Protein AF-A0A4R3J594-F1 (afdb_monomer)

Sequence (169 aa):
MLTQKFSVAMRNDFARGPFHRPAHLTAFALEWLIVERNGDFLAISDAGGLTPEQAKDINHPAPSDLQRNNTLVGTLIDMEPDTGVEVYLFSQFPIPAPVTIGRQFFPGEGYARLCAQDGKIAVSAHGRHFHIPGPTGGLANGGEPPNLTSGLNWHFDAEQRAWSGETFN

Solvent-accessible surface area (backbone atoms only — not comparable to full-atom values): 9001 Å² total; per-residue (Å²): 132,82,68,57,24,35,32,42,33,21,51,26,50,36,34,29,25,50,43,95,40,75,90,46,70,78,47,77,49,54,30,33,31,41,42,33,39,48,70,60,33,38,30,42,15,43,34,50,70,53,51,78,70,51,65,72,38,90,81,50,59,45,70,76,80,64,50,52,35,48,18,37,44,22,40,62,76,48,65,44,84,91,74,57,34,34,34,22,42,37,34,56,61,97,69,100,57,98,57,85,66,39,76,35,63,37,46,31,48,40,39,36,41,39,38,68,56,98,93,40,48,36,39,39,36,45,36,34,42,38,72,34,83,26,98,86,61,65,56,28,62,58,63,91,59,97,71,61,84,79,25,31,15,39,39,36,47,28,38,59,33,62,39,84,75,53,46,78,88

Mean predicted aligned error: 5.33 Å

Foldseek 3Di:
DAFQWKKFKKWKWKWKDFQVCQVDTDDIFIFIWIWIHHHQKIKIFTFGGDDPVRVVDPQDADDQPTFGDEIWMWGFDDADPPQRKTKTATAQDDDPDPDDHTNAYDGWGWMKIWGDDPNKIKIKIWTKADWDADPVGDTHGPPDDPDRPRIMIMIMIIIGHHYPPIDGD

Radius of gyration: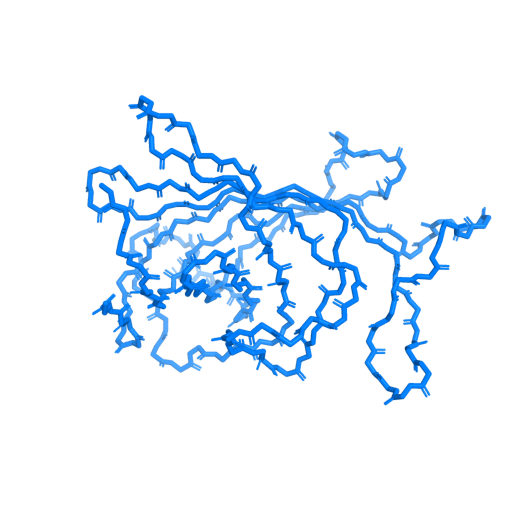 15.64 Å; Cα contacts (8 Å, |Δi|>4): 437; chains: 1; bounding box: 35×34×43 Å

Nearest PDB structures (foldseek):
  5fjo-assembly1_B  TM=3.905E-01  e=2.635E+00  Amycolatopsis sp.
  1sja-assembly1_A  TM=3.743E-01  e=3.061E+00  Amycolatopsis sp.
  7s8w-assembly1_A  TM=4.227E-01  e=3.737E+00  Amycolatopsis sp.

Structure (mmCIF, N/CA/C/O backbone):
data_AF-A0A4R3J594-F1
#
_entry.id   AF-A0A4R3J594-F1
#
loop_
_atom_site.group_PDB
_atom_site.id
_atom_site.type_symbol
_atom_site.label_atom_id
_atom_site.label_alt_id
_atom_site.label_comp_id
_atom_site.label_asym_id
_atom_site.label_entity_id
_atom_site.label_seq_id
_atom_site.pdbx_PDB_ins_code
_atom_site.Cartn_x
_atom_site.Cartn_y
_atom_site.Cartn_z
_atom_site.occupancy
_atom_site.B_iso_or_equiv
_atom_site.auth_seq_id
_atom_site.auth_comp_id
_atom_site.auth_asym_id
_atom_site.auth_atom_id
_atom_site.pdbx_PDB_model_num
ATOM 1 N N . MET A 1 1 ? -17.619 -7.379 7.848 1.00 60.53 1 MET A N 1
ATOM 2 C CA . MET A 1 1 ? -17.720 -6.382 6.762 1.00 60.53 1 MET A CA 1
ATOM 3 C C . MET A 1 1 ? -16.857 -5.196 7.160 1.00 60.53 1 MET A C 1
ATOM 5 O O . MET A 1 1 ? -16.973 -4.766 8.304 1.00 60.53 1 MET A O 1
ATOM 9 N N . LEU A 1 2 ? -15.946 -4.754 6.292 1.00 73.50 2 LEU A N 1
ATOM 10 C CA . LEU A 1 2 ? -15.070 -3.607 6.558 1.00 73.50 2 LEU A CA 1
ATOM 11 C C . LEU A 1 2 ? -15.886 -2.314 6.691 1.00 73.50 2 LEU A C 1
ATOM 13 O O . LEU A 1 2 ? -16.957 -2.193 6.093 1.00 73.50 2 LEU A O 1
ATOM 17 N N . THR A 1 3 ? -15.399 -1.358 7.489 1.00 76.00 3 THR A N 1
ATOM 18 C CA . THR A 1 3 ? -16.035 -0.036 7.558 1.00 76.00 3 THR A CA 1
ATOM 19 C C . THR A 1 3 ? -15.956 0.638 6.198 1.00 76.00 3 THR A C 1
ATOM 21 O O . THR A 1 3 ? -15.004 0.429 5.439 1.00 76.00 3 THR A O 1
ATOM 24 N N . GLN A 1 4 ? -16.956 1.467 5.886 1.00 84.56 4 GLN A N 1
ATOM 25 C CA . GLN A 1 4 ? -16.973 2.139 4.593 1.00 84.56 4 GLN A CA 1
ATOM 26 C C . GLN A 1 4 ? -15.822 3.144 4.452 1.00 84.56 4 GLN A C 1
ATOM 28 O O . GLN A 1 4 ? -15.352 3.397 3.339 1.00 84.56 4 GLN A O 1
ATOM 33 N N . LYS A 1 5 ? -15.319 3.664 5.579 1.00 92.69 5 LYS A N 1
ATOM 34 C CA . LYS A 1 5 ? -14.169 4.552 5.609 1.00 92.69 5 LYS A CA 1
ATOM 35 C C . LYS A 1 5 ? -13.211 4.206 6.748 1.00 92.69 5 LYS A C 1
ATOM 37 O O . LYS A 1 5 ? -13.623 4.051 7.898 1.00 92.69 5 LYS A O 1
ATOM 42 N N . PHE A 1 6 ? -11.920 4.121 6.446 1.00 94.62 6 PHE A N 1
ATOM 43 C CA . PHE A 1 6 ? -10.874 4.042 7.467 1.00 94.62 6 PHE A CA 1
ATOM 44 C C . PHE A 1 6 ? -9.543 4.588 6.956 1.00 94.62 6 PHE A C 1
ATOM 46 O O . PHE A 1 6 ? -9.322 4.668 5.751 1.00 94.62 6 PHE A O 1
ATOM 53 N N . SER A 1 7 ? -8.645 4.911 7.884 1.00 95.94 7 SER A N 1
ATOM 54 C CA . SER A 1 7 ? -7.226 5.169 7.623 1.00 95.94 7 SER A CA 1
ATOM 55 C C . SER A 1 7 ? -6.414 4.487 8.712 1.00 95.94 7 SER A C 1
ATOM 57 O O . SER A 1 7 ? -6.645 4.762 9.887 1.00 95.94 7 SER A O 1
ATOM 59 N N . VAL A 1 8 ? -5.471 3.626 8.337 1.00 96.88 8 VAL A N 1
ATOM 60 C CA . VAL A 1 8 ? -4.647 2.848 9.273 1.00 96.88 8 VAL A CA 1
ATOM 61 C C . VAL A 1 8 ? -3.186 2.810 8.842 1.00 96.88 8 VAL A C 1
ATOM 63 O O . VAL A 1 8 ? -2.879 2.972 7.659 1.00 96.88 8 VAL A O 1
ATOM 66 N N . ALA A 1 9 ? -2.286 2.575 9.796 1.00 97.75 9 ALA A N 1
ATOM 67 C CA . ALA A 1 9 ? -0.889 2.295 9.498 1.00 97.75 9 ALA A CA 1
ATOM 68 C C . ALA A 1 9 ? -0.668 0.787 9.385 1.00 97.75 9 ALA A C 1
ATOM 70 O O . ALA A 1 9 ? -1.219 0.005 10.164 1.00 97.75 9 ALA A O 1
ATOM 71 N N . MET A 1 10 ? 0.160 0.377 8.430 1.00 97.81 10 MET A N 1
ATOM 72 C CA . MET A 1 10 ? 0.507 -1.023 8.224 1.00 97.81 10 MET A CA 1
ATOM 73 C C . MET A 1 10 ? 2.016 -1.207 8.186 1.00 97.81 10 MET A C 1
ATOM 75 O O . MET A 1 10 ? 2.726 -0.420 7.560 1.00 97.81 10 MET A O 1
ATOM 79 N N . ARG A 1 11 ? 2.503 -2.261 8.841 1.00 97.44 11 ARG A N 1
ATOM 80 C CA . ARG A 1 11 ? 3.863 -2.760 8.624 1.00 97.44 11 ARG A CA 1
ATOM 81 C C . ARG A 1 11 ? 3.848 -3.581 7.344 1.00 97.44 11 ARG A C 1
ATOM 83 O O . ARG A 1 11 ? 2.979 -4.436 7.205 1.00 97.44 11 ARG A O 1
ATOM 90 N N . ASN A 1 12 ? 4.799 -3.326 6.458 1.00 97.94 12 ASN A N 1
ATOM 91 C CA . ASN A 1 12 ? 4.820 -3.874 5.114 1.00 97.94 12 ASN A CA 1
ATOM 92 C C . ASN A 1 12 ? 6.111 -4.639 4.820 1.00 97.94 12 ASN A C 1
ATOM 94 O O . ASN A 1 12 ? 7.209 -4.109 5.020 1.00 97.94 12 ASN A O 1
ATOM 98 N N . ASP A 1 13 ? 5.959 -5.848 4.293 1.00 97.12 13 ASP A N 1
ATOM 99 C CA . ASP A 1 13 ? 7.015 -6.620 3.652 1.00 97.12 13 ASP A CA 1
ATOM 100 C C . ASP A 1 13 ? 7.006 -6.300 2.154 1.00 97.12 13 ASP A C 1
ATOM 102 O O . ASP A 1 13 ? 6.214 -6.841 1.384 1.00 97.12 13 ASP A O 1
ATOM 106 N N . PHE A 1 14 ? 7.883 -5.391 1.729 1.00 96.94 14 PHE A N 1
ATOM 107 C CA . PHE A 1 14 ? 7.990 -4.969 0.337 1.00 96.94 14 PHE A CA 1
ATOM 108 C C . PHE A 1 14 ? 9.057 -5.777 -0.395 1.00 96.94 14 PHE A C 1
ATOM 110 O O . PHE A 1 14 ? 10.202 -5.888 0.050 1.00 96.94 14 PHE A O 1
ATOM 117 N N . ALA A 1 15 ? 8.720 -6.275 -1.578 1.00 96.69 15 ALA A N 1
ATOM 118 C CA . ALA A 1 15 ? 9.651 -6.937 -2.470 1.00 96.69 15 ALA A CA 1
ATOM 119 C C . ALA A 1 15 ? 9.564 -6.345 -3.875 1.00 96.69 15 ALA A C 1
ATOM 121 O O . ALA A 1 15 ? 8.493 -5.987 -4.356 1.00 96.69 15 ALA A O 1
ATOM 122 N N . ARG A 1 16 ? 10.698 -6.276 -4.574 1.00 94.75 16 ARG A N 1
ATOM 123 C CA . ARG A 1 16 ? 10.749 -5.829 -5.970 1.00 94.75 16 ARG A CA 1
ATOM 124 C C . ARG A 1 16 ? 11.743 -6.613 -6.807 1.00 94.75 16 ARG A C 1
ATOM 126 O O . ARG A 1 16 ? 12.719 -7.175 -6.299 1.00 94.75 16 ARG A O 1
ATOM 133 N N . GLY A 1 17 ? 11.526 -6.579 -8.113 1.00 93.25 17 GLY A N 1
ATOM 134 C CA . GLY A 1 17 ? 12.402 -7.189 -9.099 1.00 93.25 17 GLY A CA 1
ATOM 135 C C . GLY A 1 17 ? 12.253 -6.585 -10.497 1.00 93.25 17 GLY A C 1
ATOM 136 O O . GLY A 1 17 ? 11.584 -5.564 -10.680 1.00 93.25 17 GLY A O 1
ATOM 137 N N . PRO A 1 18 ? 12.879 -7.201 -11.513 1.00 90.31 18 PRO A N 1
ATOM 138 C CA . PRO A 1 18 ? 12.830 -6.708 -12.887 1.00 90.31 18 PRO A CA 1
ATOM 139 C C . PRO A 1 18 ? 11.417 -6.789 -13.483 1.00 90.31 18 PRO A C 1
ATOM 141 O O . PRO A 1 18 ? 10.783 -7.842 -13.426 1.00 90.31 18 PRO A O 1
ATOM 144 N N . PHE A 1 19 ? 10.940 -5.726 -14.139 1.00 87.94 19 PHE A N 1
ATOM 145 C CA . PHE A 1 19 ? 9.591 -5.649 -14.741 1.00 87.94 19 PHE A CA 1
ATOM 146 C C . PHE A 1 19 ? 9.161 -6.878 -15.562 1.00 87.94 19 PHE A C 1
ATOM 148 O O . PHE A 1 19 ? 8.028 -7.352 -15.471 1.00 87.94 19 PHE A O 1
ATOM 155 N N . HIS A 1 20 ? 10.079 -7.407 -16.370 1.00 86.31 20 HIS A N 1
ATOM 156 C CA . HIS A 1 20 ? 9.833 -8.508 -17.303 1.00 86.31 20 HIS A CA 1
ATOM 157 C C . HIS A 1 20 ? 9.877 -9.899 -16.644 1.00 86.31 20 HIS A C 1
ATOM 159 O O . HIS A 1 20 ? 9.652 -10.903 -17.314 1.00 86.31 20 HIS A O 1
ATOM 165 N N . ARG A 1 21 ? 10.180 -9.982 -15.341 1.00 88.75 21 ARG A N 1
ATOM 166 C CA . ARG A 1 21 ? 10.201 -11.232 -14.565 1.00 88.75 21 ARG A CA 1
ATOM 167 C C . ARG A 1 21 ? 9.342 -11.078 -13.306 1.00 88.75 21 ARG A C 1
ATOM 169 O O . ARG A 1 21 ? 9.900 -11.031 -12.215 1.00 88.75 21 ARG A O 1
ATOM 176 N N . PRO A 1 22 ? 8.003 -11.005 -13.430 1.00 83.56 22 PRO A N 1
ATOM 177 C CA . PRO A 1 22 ? 7.104 -10.723 -12.303 1.00 83.56 22 PRO A CA 1
ATOM 178 C C . PRO A 1 22 ? 7.212 -11.728 -11.148 1.00 83.56 22 PRO A C 1
ATOM 180 O O . PRO A 1 22 ? 6.987 -11.375 -10.002 1.00 83.56 22 PRO A O 1
ATOM 183 N N . ALA A 1 23 ? 7.612 -12.972 -11.421 1.00 87.25 23 ALA A N 1
ATOM 184 C CA . ALA A 1 23 ? 7.831 -13.977 -10.380 1.00 87.25 23 ALA A CA 1
ATOM 185 C C . ALA A 1 23 ? 9.221 -13.897 -9.711 1.00 87.25 23 ALA A C 1
ATOM 187 O O . ALA A 1 23 ? 9.500 -14.655 -8.786 1.00 87.25 23 ALA A O 1
ATOM 188 N N . HIS A 1 24 ? 10.127 -13.040 -10.193 1.00 91.31 24 HIS A N 1
ATOM 189 C CA . HIS A 1 24 ? 11.512 -12.976 -9.732 1.00 91.31 24 HIS A CA 1
ATOM 190 C C . HIS A 1 24 ? 11.752 -11.708 -8.908 1.00 91.31 24 HIS A C 1
ATOM 192 O O . HIS A 1 24 ? 11.918 -10.618 -9.458 1.00 91.31 24 HIS A O 1
ATOM 198 N N . LEU A 1 25 ? 11.798 -11.879 -7.587 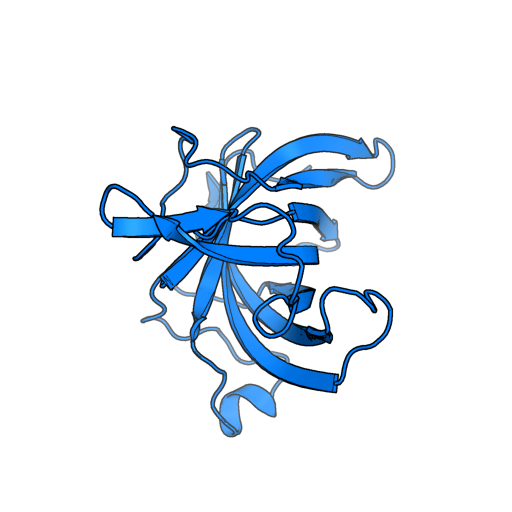1.00 92.81 25 LEU A N 1
ATOM 199 C CA . LEU A 1 25 ? 12.047 -10.826 -6.605 1.00 92.81 25 LEU A CA 1
ATOM 200 C C . LEU A 1 25 ? 13.516 -10.851 -6.175 1.00 92.81 25 LEU A C 1
ATOM 202 O O . LEU A 1 25 ? 14.059 -11.913 -5.877 1.00 92.81 25 LEU A O 1
ATOM 206 N N . THR A 1 26 ? 14.162 -9.687 -6.148 1.00 93.19 26 THR A N 1
ATOM 207 C CA . THR A 1 26 ? 15.612 -9.574 -5.901 1.00 93.19 26 THR A CA 1
ATOM 208 C C . THR A 1 26 ? 15.974 -8.607 -4.784 1.00 93.19 26 THR A C 1
ATOM 210 O O . THR A 1 26 ? 17.089 -8.660 -4.277 1.00 93.19 26 THR A O 1
ATOM 213 N N . ALA A 1 27 ? 15.071 -7.700 -4.415 1.00 93.06 27 ALA A N 1
ATOM 214 C CA . ALA A 1 27 ? 15.289 -6.748 -3.336 1.00 93.06 27 ALA A CA 1
ATOM 215 C C . ALA A 1 27 ? 14.081 -6.738 -2.406 1.00 93.06 27 ALA A C 1
ATOM 217 O O . ALA A 1 27 ? 12.947 -6.713 -2.880 1.00 93.06 27 ALA A O 1
ATOM 218 N N . PHE A 1 28 ? 14.355 -6.724 -1.106 1.00 95.31 28 PHE A N 1
ATOM 219 C CA . PHE A 1 28 ? 13.364 -6.801 -0.041 1.00 95.31 28 PHE A CA 1
ATOM 220 C C . PHE A 1 28 ? 13.594 -5.655 0.940 1.00 95.31 28 PHE A C 1
ATOM 222 O O . PHE A 1 28 ? 14.743 -5.289 1.204 1.00 95.31 28 PHE A O 1
ATOM 229 N N . ALA A 1 29 ? 12.516 -5.082 1.454 1.00 94.94 29 ALA A N 1
ATOM 230 C CA . ALA A 1 29 ? 12.547 -3.995 2.413 1.00 94.94 29 ALA A CA 1
ATOM 231 C C . ALA A 1 29 ? 11.374 -4.108 3.386 1.00 94.94 29 ALA A C 1
ATOM 233 O O . ALA A 1 29 ? 10.322 -4.645 3.053 1.00 94.94 29 ALA A O 1
ATOM 234 N N . LEU A 1 30 ? 11.578 -3.562 4.581 1.00 96.81 30 LEU A N 1
ATOM 235 C CA . LEU A 1 30 ? 10.520 -3.337 5.551 1.00 96.81 30 LEU A CA 1
ATOM 236 C C . LEU A 1 30 ? 10.182 -1.854 5.564 1.00 96.81 30 LEU A C 1
ATOM 238 O O . LEU A 1 30 ? 11.061 -1.016 5.792 1.00 96.81 30 LEU A O 1
ATOM 242 N N . GLU A 1 31 ? 8.913 -1.536 5.363 1.00 97.38 31 GLU A N 1
ATOM 243 C CA . GLU A 1 31 ? 8.428 -0.158 5.367 1.00 97.38 31 GLU A CA 1
ATOM 244 C C . GLU A 1 31 ? 7.079 -0.011 6.073 1.00 97.38 31 GLU A C 1
ATOM 246 O O . GLU A 1 31 ? 6.374 -0.981 6.351 1.00 97.38 31 GLU A O 1
ATOM 251 N N . TRP A 1 32 ? 6.755 1.227 6.417 1.00 98.12 32 TRP A N 1
ATOM 252 C CA . TRP A 1 32 ? 5.443 1.627 6.882 1.00 98.12 32 TRP A CA 1
ATOM 253 C C . TRP A 1 32 ? 4.603 2.055 5.688 1.00 98.12 32 TRP A C 1
ATOM 255 O O . TRP A 1 32 ? 5.075 2.783 4.814 1.00 98.12 32 TRP A O 1
ATOM 265 N N . LEU A 1 33 ? 3.339 1.651 5.691 1.00 98.19 33 LEU A N 1
ATOM 266 C CA . LEU A 1 33 ? 2.317 2.152 4.786 1.00 98.19 33 LEU A CA 1
ATOM 267 C C . LEU A 1 33 ? 1.233 2.881 5.578 1.00 98.19 33 LEU A C 1
ATOM 269 O O . LEU A 1 33 ? 0.935 2.522 6.717 1.00 98.19 33 LEU A O 1
ATOM 273 N N . ILE A 1 34 ? 0.592 3.858 4.943 1.00 98.00 34 ILE A N 1
ATOM 274 C CA . ILE A 1 34 ? -0.721 4.360 5.354 1.00 98.00 34 ILE A CA 1
ATOM 275 C C . ILE A 1 34 ? -1.736 3.884 4.317 1.00 98.00 34 ILE A C 1
ATOM 277 O O . ILE A 1 34 ? -1.611 4.208 3.133 1.00 98.00 34 ILE A O 1
ATOM 281 N N . VAL A 1 35 ? -2.738 3.132 4.770 1.00 97.25 35 VAL A N 1
ATOM 282 C CA . VAL A 1 35 ? -3.817 2.602 3.932 1.00 97.25 35 VAL A CA 1
ATOM 283 C C . VAL A 1 35 ? -5.127 3.270 4.306 1.00 97.25 35 VAL A C 1
ATOM 285 O O . VAL A 1 35 ? -5.524 3.270 5.470 1.00 97.25 35 VAL A O 1
ATOM 288 N N . GLU A 1 36 ? -5.802 3.820 3.305 1.00 95.81 36 GLU A N 1
ATOM 289 C CA . GLU A 1 36 ? -7.059 4.539 3.449 1.00 95.81 36 GLU A CA 1
ATOM 290 C C . GLU A 1 36 ? -8.107 3.947 2.508 1.00 95.81 36 GLU A C 1
ATOM 292 O O . GLU A 1 36 ? -7.927 3.944 1.291 1.00 95.81 36 GLU A O 1
ATOM 297 N N . ARG A 1 37 ? -9.211 3.459 3.070 1.00 94.44 37 ARG A N 1
ATOM 298 C CA .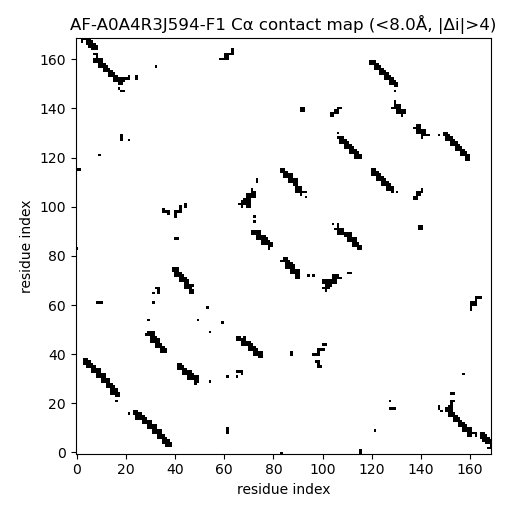 ARG A 1 37 ? -10.394 3.040 2.312 1.00 94.44 37 ARG A CA 1
ATOM 299 C C . ARG A 1 37 ? -11.438 4.141 2.402 1.00 94.44 37 ARG A C 1
ATOM 301 O O . ARG A 1 37 ? -11.693 4.655 3.492 1.00 94.44 37 ARG A O 1
ATOM 308 N N . ASN A 1 38 ? -12.065 4.482 1.282 1.00 93.50 38 ASN A N 1
ATOM 309 C C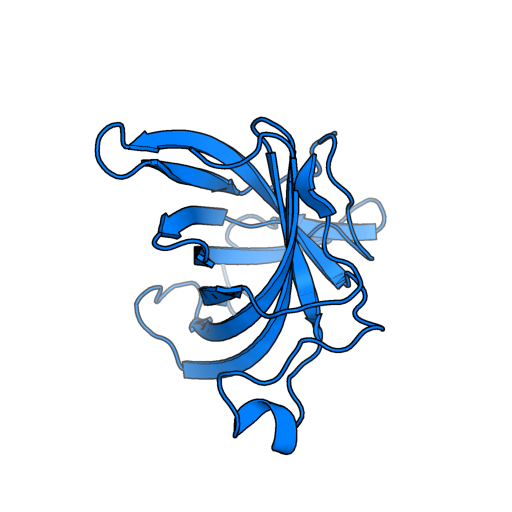A . ASN A 1 38 ? -13.201 5.397 1.243 1.00 93.50 38 ASN A CA 1
ATOM 310 C C . ASN A 1 38 ? -14.201 4.967 0.162 1.00 93.50 38 ASN A C 1
ATOM 312 O O . ASN A 1 38 ? -14.013 5.259 -1.020 1.00 93.50 38 ASN A O 1
ATOM 316 N N . GLY A 1 39 ? -15.260 4.269 0.580 1.00 91.50 39 GLY A N 1
ATOM 317 C CA . GLY A 1 39 ? -16.212 3.641 -0.334 1.00 91.50 39 GLY A CA 1
ATOM 318 C C . GLY A 1 39 ? -15.502 2.631 -1.232 1.00 91.50 39 GLY A C 1
ATOM 319 O O . GLY A 1 39 ? -14.824 1.737 -0.731 1.00 91.50 39 GLY A O 1
ATOM 320 N N . ASP A 1 40 ? -15.605 2.832 -2.545 1.00 93.31 40 ASP A N 1
ATOM 321 C CA . ASP A 1 40 ? -15.023 1.952 -3.568 1.00 93.31 40 ASP A CA 1
ATOM 322 C C . ASP A 1 40 ? -13.549 2.261 -3.878 1.00 93.31 40 ASP A C 1
ATOM 324 O O . ASP A 1 40 ? -12.975 1.690 -4.803 1.00 93.31 40 ASP A O 1
ATOM 328 N N . PHE A 1 41 ? -12.916 3.176 -3.140 1.00 94.81 41 PHE A N 1
ATOM 329 C CA . PHE A 1 41 ? -11.536 3.587 -3.385 1.00 94.81 41 PHE A CA 1
ATOM 330 C C . PHE A 1 41 ? -10.604 3.151 -2.259 1.00 94.81 41 PHE A C 1
ATOM 332 O O . PHE A 1 41 ? -10.927 3.287 -1.077 1.00 94.81 41 PHE A O 1
ATOM 339 N N . LEU A 1 42 ? -9.408 2.707 -2.643 1.00 95.75 42 LEU A N 1
ATOM 340 C CA . LEU A 1 42 ? -8.317 2.359 -1.739 1.00 95.75 42 LEU A CA 1
ATOM 341 C C . LEU A 1 42 ? -7.081 3.186 -2.091 1.00 95.75 42 LEU A C 1
ATOM 343 O O . LEU A 1 42 ? -6.574 3.095 -3.205 1.00 95.75 42 LEU A O 1
ATOM 347 N N . ALA A 1 43 ? -6.574 3.973 -1.151 1.00 96.06 43 ALA A N 1
ATOM 348 C CA . ALA A 1 43 ? -5.278 4.629 -1.260 1.00 96.06 43 ALA A CA 1
ATOM 349 C C . ALA A 1 43 ? -4.249 3.907 -0.392 1.00 96.06 43 ALA A C 1
ATOM 351 O O . ALA A 1 43 ? -4.490 3.650 0.785 1.00 96.06 43 ALA A O 1
ATOM 352 N N . ILE A 1 44 ? -3.084 3.618 -0.965 1.00 97.44 44 ILE A N 1
ATOM 353 C CA . ILE A 1 44 ? -1.957 3.000 -0.264 1.00 97.44 44 ILE A CA 1
ATOM 354 C C . ILE A 1 44 ? -0.751 3.896 -0.476 1.00 97.44 44 ILE A C 1
ATOM 356 O O . ILE A 1 44 ? -0.307 4.076 -1.608 1.00 97.44 44 ILE A O 1
ATOM 360 N N . SER A 1 45 ? -0.250 4.4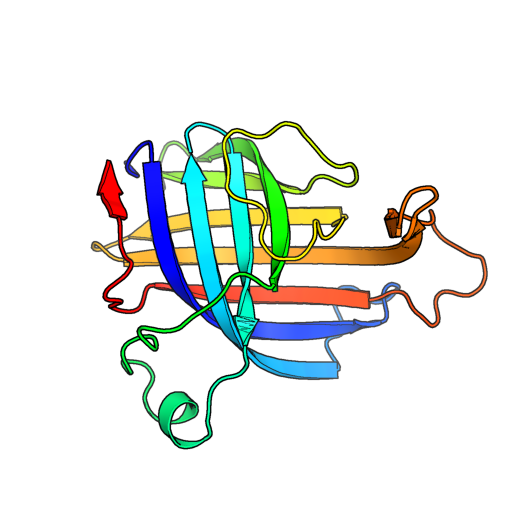88 0.603 1.00 97.25 45 SER A N 1
ATOM 361 C CA . SER A 1 45 ? 0.909 5.375 0.554 1.00 97.25 45 SER A CA 1
ATOM 362 C C . SER A 1 45 ? 2.085 4.778 1.297 1.00 97.25 45 SER A C 1
ATOM 364 O O . SER A 1 45 ? 1.905 4.366 2.443 1.00 97.25 45 SER A O 1
ATOM 366 N N . ASP A 1 46 ? 3.283 4.814 0.713 1.00 96.69 46 ASP A N 1
ATOM 367 C CA . ASP A 1 46 ? 4.486 4.591 1.512 1.00 96.69 46 ASP A CA 1
ATOM 368 C C . ASP A 1 46 ? 4.657 5.718 2.536 1.00 96.69 46 ASP A C 1
ATOM 370 O O . ASP A 1 46 ? 4.312 6.880 2.282 1.00 96.69 46 ASP A O 1
ATOM 374 N N . ALA A 1 47 ? 5.153 5.347 3.711 1.00 97.06 47 ALA A N 1
ATOM 375 C CA . ALA A 1 47 ? 5.310 6.234 4.853 1.00 97.06 47 ALA A CA 1
ATOM 376 C C . ALA A 1 47 ? 6.694 6.131 5.516 1.00 97.06 47 ALA A C 1
ATOM 378 O O . ALA A 1 47 ? 6.892 6.619 6.628 1.00 97.06 47 ALA A O 1
ATOM 379 N N . GLY A 1 48 ? 7.671 5.555 4.806 1.00 95.00 48 GLY A N 1
ATOM 380 C CA . GLY A 1 48 ? 9.069 5.457 5.230 1.00 95.00 48 GLY A CA 1
ATOM 381 C C . GLY A 1 48 ? 9.490 4.057 5.684 1.00 95.00 48 GLY A C 1
ATOM 382 O O . GLY A 1 48 ? 8.664 3.203 5.980 1.00 95.00 48 GLY A O 1
ATOM 383 N N . GLY A 1 49 ? 10.801 3.811 5.724 1.00 95.31 49 GLY A N 1
ATOM 384 C CA . GLY A 1 49 ? 11.363 2.523 6.143 1.00 95.31 49 GLY A CA 1
ATOM 385 C C . GLY A 1 49 ? 11.257 2.279 7.651 1.00 95.31 49 GLY A C 1
ATOM 386 O O . GLY A 1 49 ? 11.247 3.224 8.441 1.00 95.31 49 GLY A O 1
ATOM 387 N N . LEU A 1 50 ? 11.236 1.007 8.056 1.00 96.19 50 LEU A N 1
ATOM 388 C CA . LEU A 1 50 ? 11.355 0.635 9.468 1.00 96.19 50 LEU A CA 1
ATOM 389 C C . LEU A 1 50 ? 12.796 0.840 9.953 1.00 96.19 50 LEU A C 1
ATOM 391 O O . LEU A 1 50 ? 13.754 0.480 9.263 1.00 96.19 50 LEU A O 1
ATOM 395 N N . THR A 1 51 ? 12.970 1.349 11.175 1.00 93.94 51 THR A N 1
ATOM 396 C CA . THR A 1 51 ? 14.284 1.307 11.838 1.00 93.94 51 THR A CA 1
ATOM 397 C C . THR A 1 51 ? 14.646 -0.135 12.230 1.00 93.94 51 THR A C 1
ATOM 399 O O . THR A 1 51 ? 13.756 -0.984 12.351 1.00 93.94 51 THR A O 1
ATOM 402 N N . PRO A 1 52 ? 15.931 -0.455 12.481 1.00 92.06 52 PRO A N 1
ATOM 403 C CA . PRO A 1 52 ? 16.333 -1.792 12.926 1.00 92.06 52 PRO A CA 1
ATOM 404 C C . PRO A 1 52 ? 15.611 -2.280 14.190 1.00 92.06 52 PRO A C 1
ATOM 406 O O . PRO A 1 52 ? 15.389 -3.478 14.351 1.00 92.06 52 PRO A O 1
ATOM 409 N N . GLU A 1 53 ? 15.246 -1.376 15.097 1.00 90.81 53 GLU A N 1
ATOM 410 C CA . GLU A 1 53 ? 14.498 -1.679 16.319 1.00 90.81 53 GLU A CA 1
ATOM 411 C C . GLU A 1 53 ? 13.047 -2.040 15.996 1.00 90.81 53 GLU A C 1
ATOM 413 O O . GLU A 1 53 ? 12.560 -3.076 16.445 1.00 90.81 53 GLU A O 1
ATOM 418 N N . GLN A 1 54 ? 12.392 -1.240 15.153 1.00 92.94 54 GLN A N 1
ATOM 419 C CA . GLN A 1 54 ? 11.025 -1.491 14.690 1.00 92.94 54 GLN A CA 1
ATOM 420 C C . GLN A 1 54 ? 10.933 -2.797 13.893 1.00 92.94 54 GLN A C 1
ATOM 422 O O . GLN A 1 54 ? 9.974 -3.551 14.025 1.00 92.94 54 GLN A O 1
ATOM 427 N N . ALA A 1 55 ?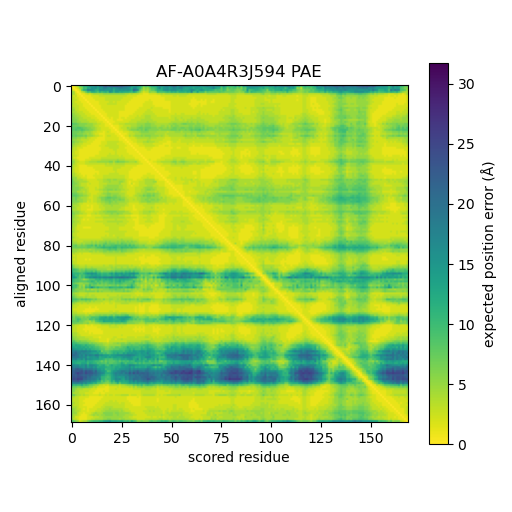 11.953 -3.105 13.088 1.00 91.25 55 ALA A N 1
ATOM 428 C CA . ALA A 1 55 ? 12.002 -4.323 12.288 1.00 91.25 55 ALA A CA 1
ATOM 429 C C . ALA A 1 55 ? 12.007 -5.603 13.146 1.00 91.25 55 ALA A C 1
ATOM 431 O O . ALA A 1 55 ? 11.412 -6.606 12.742 1.00 91.25 55 ALA A O 1
ATOM 432 N N . LYS A 1 56 ? 12.635 -5.569 14.331 1.00 92.00 56 LYS A N 1
ATOM 433 C CA . LYS A 1 56 ? 12.779 -6.732 15.228 1.00 92.00 56 LYS A CA 1
ATOM 434 C C . LYS A 1 56 ? 11.485 -7.128 15.933 1.00 92.00 56 LYS A C 1
ATOM 436 O O . LYS A 1 56 ? 11.303 -8.309 16.212 1.00 92.00 56 LYS A O 1
ATOM 441 N N . ASP A 1 57 ? 10.611 -6.170 16.226 1.00 92.00 57 ASP A N 1
ATOM 442 C CA . ASP A 1 57 ? 9.335 -6.433 16.889 1.00 92.00 57 ASP A CA 1
ATOM 443 C C . ASP A 1 57 ? 8.188 -6.364 15.881 1.00 92.00 57 ASP A C 1
ATOM 445 O O . ASP A 1 57 ? 7.811 -5.300 15.387 1.00 92.00 57 ASP A O 1
ATOM 449 N N . ILE A 1 58 ? 7.612 -7.526 15.570 1.00 87.25 58 ILE A N 1
ATOM 450 C CA . ILE A 1 58 ? 6.480 -7.618 14.649 1.00 87.25 58 ILE A CA 1
ATOM 451 C C . ILE A 1 58 ? 5.256 -6.852 15.145 1.00 87.25 58 ILE A C 1
ATOM 453 O O . ILE A 1 58 ? 4.478 -6.402 14.312 1.00 87.25 58 ILE A O 1
ATOM 457 N N . ASN A 1 59 ? 5.109 -6.655 16.456 1.00 90.50 59 ASN A N 1
ATOM 458 C CA . ASN A 1 59 ? 3.984 -5.958 17.074 1.00 90.50 59 ASN A CA 1
ATOM 459 C C . ASN A 1 59 ? 4.294 -4.494 17.405 1.00 90.50 59 ASN A C 1
ATOM 461 O O . ASN A 1 59 ? 3.472 -3.841 18.051 1.00 90.50 59 ASN A O 1
ATOM 465 N N . HIS A 1 60 ? 5.446 -3.973 16.969 1.00 94.50 60 HIS A N 1
ATOM 466 C CA . HIS A 1 60 ? 5.811 -2.587 17.225 1.00 94.50 60 HIS A CA 1
ATOM 467 C C . HIS A 1 60 ? 4.702 -1.650 16.702 1.00 94.50 60 HIS A C 1
ATOM 469 O O . HIS A 1 60 ? 4.288 -1.790 15.545 1.00 94.50 60 HIS A O 1
ATOM 475 N N . PRO A 1 61 ? 4.204 -0.697 17.514 1.00 95.88 61 PRO A N 1
ATOM 476 C CA . PRO A 1 61 ? 3.211 0.270 17.058 1.00 95.88 61 PRO A CA 1
ATOM 477 C C . PRO A 1 61 ? 3.800 1.175 15.973 1.00 95.88 61 PRO A C 1
ATOM 479 O O . PRO A 1 61 ? 5.008 1.427 15.946 1.00 95.88 61 PRO A O 1
ATOM 482 N N . ALA A 1 62 ? 2.961 1.686 15.079 1.00 96.69 62 ALA A N 1
ATOM 483 C CA . ALA A 1 62 ? 3.447 2.581 14.041 1.00 96.69 62 ALA A CA 1
ATOM 484 C C . ALA A 1 62 ? 3.843 3.950 14.637 1.00 96.69 62 ALA A C 1
ATOM 486 O O . ALA A 1 62 ? 3.200 4.414 15.588 1.00 96.69 62 ALA A O 1
ATOM 487 N N . PRO A 1 63 ? 4.872 4.625 14.091 1.00 96.00 63 PRO A N 1
ATOM 488 C CA . PRO A 1 63 ? 5.243 5.977 14.504 1.00 96.00 63 PRO A CA 1
ATOM 489 C C . PRO A 1 63 ? 4.074 6.962 14.390 1.00 96.00 63 PRO A C 1
ATOM 491 O O . PRO A 1 63 ? 3.275 6.903 13.457 1.00 96.00 63 PRO A O 1
ATOM 494 N N . SER A 1 64 ? 3.957 7.902 15.324 1.00 94.56 64 SER A N 1
ATOM 495 C CA . SER A 1 64 ? 2.865 8.885 15.303 1.00 94.56 64 SER A CA 1
ATOM 496 C C . SER A 1 64 ? 3.008 9.929 14.189 1.00 94.56 64 SER A C 1
ATOM 498 O O . SER A 1 64 ? 2.021 10.554 13.812 1.00 94.56 64 SER A O 1
ATOM 500 N N . ASP A 1 65 ? 4.214 10.103 13.651 1.00 94.88 65 ASP A N 1
ATOM 501 C CA . ASP A 1 65 ? 4.602 11.129 12.684 1.00 94.88 65 ASP A CA 1
ATOM 502 C C . ASP A 1 65 ? 4.679 10.627 11.233 1.00 94.88 65 ASP A C 1
ATOM 504 O O . ASP A 1 65 ? 5.209 11.328 10.369 1.00 94.88 65 ASP A O 1
ATOM 508 N N . LEU A 1 66 ? 4.131 9.439 10.944 1.00 96.25 66 LEU A N 1
ATOM 509 C CA . LEU A 1 66 ? 4.067 8.902 9.583 1.00 96.25 66 LEU A CA 1
ATOM 510 C C . LEU A 1 66 ? 3.429 9.902 8.605 1.00 96.25 66 LEU A C 1
ATOM 512 O O . LEU A 1 66 ? 2.364 10.472 8.857 1.00 96.25 66 LEU A O 1
ATOM 516 N N . GLN A 1 67 ? 4.066 10.075 7.445 1.00 95.12 67 GLN A N 1
ATOM 517 C CA . GLN A 1 67 ? 3.596 10.947 6.368 1.00 95.12 67 GLN A CA 1
ATOM 518 C C . GLN A 1 67 ? 3.412 10.155 5.080 1.00 95.12 67 GLN A C 1
ATOM 520 O O . GLN A 1 67 ? 4.252 9.339 4.726 1.00 95.12 67 GLN A O 1
ATOM 525 N N . ARG A 1 68 ? 2.340 10.448 4.341 1.00 95.25 68 ARG A N 1
ATOM 526 C CA . ARG A 1 68 ? 2.087 9.854 3.023 1.00 95.25 68 ARG A CA 1
ATOM 527 C C . ARG A 1 68 ? 3.087 10.408 2.001 1.00 95.25 68 ARG A C 1
ATOM 529 O O . ARG A 1 68 ? 3.129 11.622 1.793 1.00 95.25 68 ARG A O 1
ATOM 536 N N . ASN A 1 69 ? 3.825 9.542 1.314 1.00 93.19 69 ASN A N 1
ATOM 537 C CA . ASN A 1 69 ? 4.725 9.929 0.226 1.00 93.19 69 ASN A CA 1
ATOM 538 C C . ASN A 1 69 ? 4.116 9.601 -1.146 1.00 93.19 69 ASN A C 1
ATOM 540 O O . ASN A 1 69 ? 3.397 10.435 -1.695 1.00 93.19 69 ASN A O 1
ATOM 544 N N . ASN A 1 70 ? 4.403 8.424 -1.704 1.00 91.56 70 ASN A N 1
ATOM 545 C CA . ASN A 1 70 ? 3.909 7.980 -3.001 1.00 91.56 70 ASN A CA 1
ATOM 546 C C . ASN A 1 70 ? 2.631 7.177 -2.804 1.00 91.56 70 ASN A C 1
ATOM 548 O O . ASN A 1 70 ? 2.636 6.187 -2.079 1.00 91.56 70 ASN A O 1
ATOM 552 N N . THR A 1 71 ? 1.547 7.589 -3.455 1.00 94.12 71 THR A N 1
ATOM 553 C CA . THR A 1 71 ? 0.225 6.993 -3.250 1.00 94.12 71 THR A CA 1
ATOM 554 C C . THR A 1 71 ? -0.239 6.224 -4.480 1.00 94.12 71 THR A C 1
ATOM 556 O O . THR A 1 71 ? -0.491 6.819 -5.530 1.00 94.12 71 THR A O 1
ATOM 559 N N . LEU A 1 72 ? -0.417 4.914 -4.323 1.00 95.06 72 LEU A N 1
ATOM 560 C CA . LEU A 1 72 ? -1.205 4.072 -5.220 1.00 95.06 72 LEU A CA 1
ATOM 561 C C . LEU A 1 72 ? -2.696 4.296 -4.943 1.00 95.06 72 LEU A C 1
ATOM 563 O O . LEU A 1 72 ? -3.098 4.387 -3.783 1.00 95.06 72 LEU A O 1
ATOM 567 N N . VAL A 1 73 ? -3.519 4.336 -5.994 1.00 95.31 73 VAL A N 1
ATOM 568 C CA . VAL A 1 73 ? -4.984 4.435 -5.873 1.00 95.31 73 VAL A CA 1
ATOM 569 C C . VAL A 1 73 ? -5.640 3.283 -6.615 1.00 95.31 73 VAL A C 1
ATOM 571 O O . VAL A 1 73 ? -5.448 3.133 -7.824 1.00 95.31 73 VAL A O 1
ATOM 574 N N . GLY A 1 74 ? -6.412 2.480 -5.893 1.00 95.56 74 GLY A N 1
ATOM 575 C CA . GLY A 1 74 ? -7.201 1.374 -6.409 1.00 95.56 74 GLY A CA 1
ATOM 576 C C . GLY A 1 74 ? -8.698 1.674 -6.416 1.00 95.56 74 GLY A C 1
ATOM 577 O O . GLY A 1 74 ? -9.191 2.383 -5.540 1.00 95.56 74 GLY A O 1
ATOM 578 N N . THR A 1 75 ? -9.413 1.114 -7.391 1.00 95.31 75 THR A N 1
ATOM 579 C CA . THR A 1 75 ? -10.887 1.093 -7.443 1.00 95.31 75 THR A CA 1
ATOM 580 C C . THR A 1 75 ? -11.372 -0.334 -7.217 1.00 95.31 75 THR A C 1
ATOM 582 O O . THR A 1 75 ? -10.803 -1.259 -7.797 1.00 95.31 75 THR A O 1
ATOM 585 N N . LEU A 1 76 ? -12.389 -0.515 -6.378 1.00 95.62 76 LEU A N 1
ATOM 586 C CA . LEU A 1 76 ? -13.003 -1.805 -6.082 1.00 95.62 76 LEU A CA 1
ATOM 587 C C . LEU A 1 76 ? -13.572 -2.409 -7.371 1.00 95.62 76 LEU A C 1
ATOM 589 O O . LEU A 1 76 ? -14.362 -1.772 -8.066 1.00 95.62 76 LEU A O 1
ATOM 593 N N . ILE A 1 77 ? -13.153 -3.631 -7.694 1.00 96.69 77 ILE A N 1
ATOM 594 C CA . ILE A 1 77 ? -13.620 -4.370 -8.878 1.00 96.69 77 ILE A CA 1
ATOM 595 C C . ILE A 1 77 ? -14.318 -5.680 -8.523 1.00 96.69 77 ILE A C 1
ATOM 597 O O . ILE A 1 77 ? -15.071 -6.198 -9.344 1.00 96.69 77 ILE A O 1
ATOM 601 N N . ASP A 1 78 ? -14.064 -6.214 -7.330 1.00 95.88 78 ASP A N 1
ATOM 602 C CA . ASP A 1 78 ? -14.669 -7.454 -6.863 1.00 95.88 78 ASP A CA 1
ATOM 603 C C . ASP A 1 78 ? -14.699 -7.506 -5.332 1.0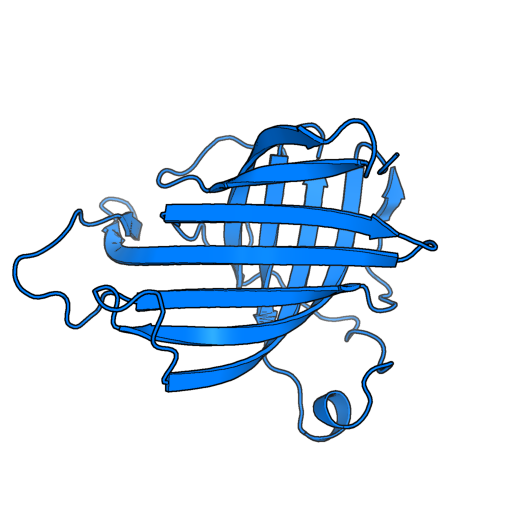0 95.88 78 ASP A C 1
ATOM 605 O O . ASP A 1 78 ? -13.869 -6.893 -4.654 1.00 95.88 78 ASP A O 1
ATOM 609 N N . MET A 1 79 ? -15.654 -8.255 -4.792 1.00 94.19 79 MET A N 1
ATOM 610 C CA . MET A 1 79 ? -15.767 -8.556 -3.370 1.00 94.19 79 MET A CA 1
ATOM 611 C C . MET A 1 79 ? -16.194 -10.013 -3.223 1.00 94.19 79 MET A C 1
ATOM 613 O O . MET A 1 79 ? -17.326 -10.374 -3.545 1.00 94.19 79 MET A O 1
ATOM 617 N N . GLU A 1 80 ? -15.291 -10.841 -2.706 1.00 91.31 80 GLU A N 1
ATOM 618 C CA . GLU A 1 80 ? -15.542 -12.256 -2.452 1.00 91.31 80 GLU A CA 1
ATOM 619 C C . GLU A 1 80 ? -16.636 -12.398 -1.366 1.00 91.31 80 GLU A C 1
ATOM 621 O O . GLU A 1 80 ? -16.403 -12.003 -0.219 1.00 91.31 80 GLU A O 1
ATOM 626 N N . PRO A 1 81 ? -17.824 -12.964 -1.666 1.00 84.81 81 PRO A N 1
ATOM 627 C CA . PRO A 1 81 ? -18.957 -12.951 -0.731 1.00 84.81 81 PRO A CA 1
ATOM 628 C C . PRO A 1 81 ? -18.717 -13.728 0.568 1.00 84.81 81 PRO A C 1
ATOM 630 O O . PRO A 1 81 ? -19.185 -13.317 1.628 1.00 84.81 81 PRO A O 1
ATOM 633 N N . ASP A 1 82 ? -17.984 -14.841 0.486 1.00 86.25 82 ASP A N 1
ATOM 634 C CA . ASP A 1 82 ? -17.797 -15.763 1.612 1.00 86.25 82 ASP A CA 1
ATOM 635 C C . ASP A 1 82 ? -16.666 -15.327 2.552 1.00 86.25 82 ASP A C 1
ATOM 637 O O . ASP A 1 82 ? -16.730 -15.538 3.763 1.00 86.25 82 ASP A O 1
ATOM 641 N N . THR A 1 83 ? -15.619 -14.718 1.996 1.00 87.00 83 THR A N 1
ATOM 642 C CA . THR A 1 83 ? -14.414 -14.308 2.733 1.00 87.00 83 THR A CA 1
ATOM 643 C C . THR A 1 83 ? -14.435 -12.821 3.087 1.00 87.00 83 THR A C 1
ATOM 645 O O . THR A 1 83 ? -13.722 -12.392 3.993 1.00 87.00 83 THR A O 1
ATOM 648 N N . GLY A 1 84 ? -15.245 -12.021 2.385 1.00 89.31 84 GLY A N 1
ATOM 649 C CA . GLY A 1 84 ? -15.252 -10.566 2.500 1.00 89.31 84 GLY A CA 1
ATOM 650 C C . GLY A 1 84 ? -13.967 -9.912 1.987 1.00 89.31 84 GLY A C 1
ATOM 651 O O . GLY A 1 84 ? -13.696 -8.768 2.352 1.00 89.31 84 GLY A O 1
ATOM 652 N N . VAL A 1 85 ? -13.161 -10.630 1.196 1.00 94.88 85 VAL A N 1
ATOM 653 C CA . VAL A 1 85 ? -11.959 -10.079 0.564 1.00 94.88 85 VAL A CA 1
ATOM 654 C C . VAL A 1 85 ? -12.376 -9.131 -0.550 1.00 94.88 85 VAL A C 1
ATOM 656 O O . VAL A 1 85 ? -13.115 -9.502 -1.458 1.00 94.88 85 VAL A O 1
ATOM 659 N N . GLU A 1 86 ? -11.870 -7.909 -0.494 1.00 96.31 86 GLU A N 1
ATOM 660 C CA . GLU A 1 86 ? -12.100 -6.879 -1.499 1.00 96.31 86 GLU A CA 1
ATOM 661 C C . GLU A 1 86 ? -10.906 -6.817 -2.455 1.00 96.31 86 GLU A C 1
ATOM 663 O O . GLU A 1 86 ? -9.754 -6.772 -2.015 1.00 96.31 86 GLU A O 1
ATOM 668 N N . VAL A 1 87 ? -11.166 -6.795 -3.762 1.00 97.69 87 VAL A N 1
ATOM 669 C CA . VAL A 1 87 ? -10.136 -6.712 -4.803 1.00 97.69 87 VAL A CA 1
ATOM 670 C C . VAL A 1 87 ? -10.199 -5.351 -5.479 1.00 97.69 87 VAL A C 1
ATOM 672 O O . VAL A 1 87 ? -11.231 -4.949 -6.015 1.00 97.69 87 VAL A O 1
ATOM 675 N N . TYR A 1 88 ? -9.069 -4.655 -5.487 1.00 97.38 88 TYR A N 1
ATOM 676 C CA . TYR A 1 88 ? -8.926 -3.314 -6.037 1.00 97.38 88 TYR A CA 1
ATOM 677 C C . TYR A 1 88 ? -7.975 -3.322 -7.225 1.00 97.38 88 TYR A C 1
ATOM 679 O O . TYR A 1 88 ? -6.869 -3.844 -7.119 1.00 97.38 88 TYR A O 1
ATOM 687 N N . LEU A 1 89 ? -8.360 -2.691 -8.331 1.00 97.00 89 LEU A N 1
ATOM 688 C CA . LEU A 1 89 ? -7.492 -2.485 -9.490 1.00 97.00 89 LEU A CA 1
ATOM 689 C C . LEU A 1 89 ? -6.797 -1.126 -9.391 1.00 97.00 89 LEU A C 1
ATOM 691 O O . LEU A 1 89 ? -7.474 -0.109 -9.225 1.00 97.00 89 LEU A O 1
ATOM 695 N N . PHE A 1 90 ? -5.468 -1.092 -9.515 1.00 95.31 90 PHE A N 1
ATOM 696 C CA . PHE A 1 90 ? -4.710 0.157 -9.452 1.00 95.31 90 PHE A CA 1
ATOM 697 C C . PHE A 1 90 ? -4.865 1.020 -10.702 1.00 95.31 90 PHE A C 1
ATOM 699 O O . PHE A 1 90 ? -4.985 0.547 -11.831 1.00 95.31 90 PHE A O 1
ATOM 706 N N . SER A 1 91 ? -4.824 2.324 -10.463 1.00 90.62 91 SER A N 1
ATOM 707 C CA . SER A 1 91 ? -4.986 3.357 -11.473 1.00 90.62 91 SER A CA 1
ATOM 708 C C . SER A 1 91 ? -3.640 3.726 -12.088 1.00 90.62 91 SER A C 1
ATOM 710 O O . SER A 1 91 ? -2.645 3.917 -11.387 1.00 90.62 91 SER A O 1
ATOM 712 N N . GLN A 1 92 ? -3.622 3.909 -13.407 1.00 87.25 92 GLN A N 1
ATOM 713 C CA . GLN A 1 92 ? -2.444 4.405 -14.130 1.00 87.25 92 GLN A CA 1
ATOM 714 C C . GLN A 1 92 ? -2.470 5.921 -14.356 1.00 87.25 92 GLN A C 1
ATOM 716 O O . GLN A 1 92 ? -1.462 6.520 -14.729 1.00 87.25 92 GLN A O 1
ATOM 721 N N . PHE A 1 93 ? -3.624 6.543 -14.129 1.00 81.00 93 PHE A N 1
ATOM 722 C CA . PHE A 1 93 ? -3.843 7.972 -14.296 1.00 81.00 93 PHE A CA 1
ATOM 723 C C . PHE A 1 93 ? -4.311 8.571 -12.974 1.00 81.00 93 PHE A C 1
ATOM 725 O O . PHE A 1 93 ? -4.975 7.868 -12.207 1.00 81.00 93 PHE A O 1
ATOM 732 N N . PRO A 1 94 ? -4.011 9.853 -12.707 1.00 73.88 94 PRO A N 1
ATOM 733 C CA . PRO A 1 94 ? -4.574 10.546 -11.561 1.00 73.88 94 PRO A CA 1
ATOM 734 C C . PRO A 1 94 ? -6.103 10.508 -11.648 1.00 73.88 94 PRO A C 1
ATOM 736 O O . PRO A 1 94 ? -6.692 11.070 -12.572 1.00 73.88 94 PRO A O 1
ATOM 739 N N . ILE A 1 95 ? -6.743 9.824 -10.702 1.00 71.12 95 ILE A N 1
ATOM 740 C CA . ILE A 1 95 ? -8.202 9.792 -10.596 1.00 71.12 95 ILE A CA 1
ATOM 741 C C . ILE A 1 95 ? -8.616 10.826 -9.546 1.00 71.12 95 ILE A C 1
ATOM 743 O O . ILE A 1 95 ? -7.978 10.887 -8.490 1.00 71.12 95 ILE A O 1
ATOM 747 N N . PRO A 1 96 ? -9.678 11.621 -9.780 1.00 68.94 96 PRO A N 1
ATOM 748 C CA . PRO A 1 96 ? -10.344 12.367 -8.722 1.00 68.94 96 PRO A CA 1
ATOM 749 C C . PRO A 1 96 ? -11.031 11.365 -7.786 1.00 68.94 96 PRO A C 1
ATOM 751 O O . PRO A 1 96 ? -12.219 11.078 -7.902 1.00 68.94 96 PRO A O 1
ATOM 754 N N . ALA A 1 97 ? -10.251 10.760 -6.902 1.00 68.38 97 ALA A N 1
ATOM 755 C CA . ALA A 1 97 ? -10.743 9.849 -5.890 1.00 68.38 97 ALA A CA 1
ATOM 756 C C . ALA A 1 97 ? -10.980 10.641 -4.592 1.00 68.38 97 ALA A C 1
ATOM 758 O O . ALA A 1 97 ? -10.233 11.577 -4.298 1.00 68.38 97 ALA A O 1
ATOM 759 N N . PRO A 1 98 ? -11.986 10.282 -3.777 1.00 78.75 98 PRO A N 1
ATOM 760 C CA . PRO A 1 98 ? -12.254 10.927 -2.493 1.00 78.75 98 PRO A CA 1
ATOM 761 C C . PRO A 1 98 ? -11.223 10.528 -1.416 1.00 78.75 98 PRO A C 1
ATOM 763 O O . PRO A 1 98 ? -11.533 10.547 -0.226 1.00 78.75 98 PRO A O 1
ATOM 766 N N . VAL A 1 99 ? -10.019 10.122 -1.822 1.00 77.25 99 VAL A N 1
ATOM 767 C CA . VAL A 1 99 ? -8.934 9.639 -0.964 1.00 77.25 99 VAL A CA 1
ATOM 768 C C . VAL A 1 99 ? -7.792 10.644 -0.937 1.00 77.25 99 VAL A C 1
ATOM 770 O O . VAL A 1 99 ? -7.551 11.380 -1.897 1.00 77.25 99 VAL A O 1
ATOM 773 N N . THR A 1 100 ? -7.070 10.664 0.175 1.00 81.31 100 THR A N 1
ATOM 774 C CA . THR A 1 100 ? -5.938 11.571 0.363 1.00 81.31 100 THR A CA 1
ATOM 775 C C . THR A 1 100 ? -4.720 11.084 -0.422 1.00 81.31 100 THR A C 1
ATOM 777 O O . THR A 1 100 ? -4.102 10.081 -0.063 1.00 81.31 100 THR A O 1
ATOM 780 N N . ILE A 1 101 ? -4.326 11.823 -1.461 1.00 81.94 101 ILE A N 1
ATOM 781 C CA . ILE A 1 101 ? -3.015 11.650 -2.100 1.00 81.94 101 ILE A CA 1
ATOM 782 C C . ILE A 1 101 ? -1.947 12.289 -1.207 1.00 81.94 101 ILE A C 1
ATOM 784 O O . ILE A 1 101 ? -2.146 13.390 -0.697 1.00 81.94 101 ILE A O 1
ATOM 788 N N . GLY A 1 102 ? -0.832 11.587 -0.997 1.00 80.25 102 GLY A N 1
ATOM 789 C CA . GLY A 1 102 ? 0.321 12.091 -0.258 1.00 80.25 102 GLY A CA 1
ATOM 790 C C . GLY A 1 102 ? 1.092 13.166 -1.020 1.00 80.25 102 GLY A C 1
ATOM 791 O O . GLY A 1 102 ? 0.524 14.073 -1.624 1.00 80.25 102 GLY A O 1
ATOM 792 N N . ARG A 1 103 ? 2.423 13.060 -1.015 1.00 83.25 103 ARG A N 1
ATOM 793 C CA . ARG A 1 103 ? 3.284 13.962 -1.794 1.00 83.25 103 ARG A CA 1
ATOM 794 C C . ARG A 1 103 ? 3.041 13.838 -3.293 1.00 83.25 103 ARG A C 1
ATOM 796 O O . ARG A 1 103 ? 3.074 14.851 -3.986 1.00 83.25 103 ARG A O 1
ATOM 803 N N . GLN A 1 104 ? 2.825 12.622 -3.794 1.00 87.94 104 GLN A N 1
ATOM 804 C CA . GLN A 1 104 ? 2.534 12.409 -5.208 1.00 87.94 104 GLN A CA 1
ATOM 805 C C . GLN A 1 104 ? 1.717 11.145 -5.472 1.00 87.94 104 GLN A C 1
ATOM 807 O O . GLN A 1 104 ? 1.814 10.151 -4.755 1.00 87.94 104 GLN A O 1
ATOM 812 N N . PHE A 1 105 ? 0.943 11.183 -6.555 1.00 88.81 105 PHE A N 1
ATOM 813 C CA . PHE A 1 105 ? 0.315 10.000 -7.129 1.00 88.81 105 PHE A CA 1
ATOM 814 C C . PHE A 1 105 ? 1.377 9.092 -7.762 1.00 88.81 105 PHE A C 1
ATOM 816 O O . PHE A 1 105 ? 2.273 9.569 -8.462 1.00 88.81 105 PHE A O 1
ATOM 823 N N . PHE A 1 106 ? 1.258 7.789 -7.527 1.00 89.12 106 PHE A N 1
ATOM 824 C CA . PHE A 1 106 ? 2.148 6.765 -8.055 1.00 89.12 106 PHE A CA 1
ATOM 825 C C . PHE A 1 106 ? 1.355 5.854 -9.003 1.00 89.12 106 PHE A C 1
ATOM 827 O O . PHE A 1 106 ? 0.572 5.028 -8.534 1.00 89.12 106 PHE A O 1
ATOM 834 N N . PRO A 1 107 ? 1.517 5.994 -10.332 1.00 87.56 107 PRO A N 1
ATOM 835 C CA . PRO A 1 107 ? 0.838 5.132 -11.296 1.00 87.56 107 PRO A CA 1
ATOM 836 C C . PRO A 1 107 ? 1.233 3.666 -11.100 1.00 87.56 107 PRO A C 1
ATOM 838 O O . PRO A 1 107 ? 2.422 3.355 -11.027 1.00 87.56 107 PRO A O 1
ATOM 841 N N . GLY A 1 108 ? 0.272 2.748 -11.062 1.00 86.38 108 GLY A N 1
ATOM 842 C CA . GLY A 1 108 ? 0.562 1.322 -10.897 1.00 86.38 108 GLY A CA 1
ATOM 843 C C . GLY A 1 108 ? -0.271 0.455 -11.826 1.00 86.38 108 GLY A C 1
ATOM 844 O O . GLY A 1 108 ? -1.465 0.690 -11.987 1.00 86.38 108 GLY A O 1
ATOM 845 N N . GLU A 1 109 ? 0.350 -0.569 -12.412 1.00 89.31 109 GLU A N 1
ATOM 846 C CA . GLU A 1 109 ? -0.366 -1.664 -13.066 1.00 89.31 109 GLU A CA 1
ATOM 847 C C . GLU A 1 109 ? -0.408 -2.850 -12.115 1.00 89.31 109 GLU A C 1
ATOM 849 O O . GLU A 1 109 ? 0.624 -3.459 -11.838 1.00 89.31 109 GLU A O 1
ATOM 854 N N . GLY A 1 110 ? -1.577 -3.189 -11.592 1.00 94.44 110 GLY A N 1
ATOM 855 C CA . GLY A 1 110 ? -1.682 -4.272 -10.628 1.00 94.44 110 GLY A CA 1
ATOM 856 C C . GLY A 1 110 ? -2.978 -4.229 -9.850 1.00 94.44 110 GLY A C 1
ATOM 857 O O . GLY A 1 110 ? -3.891 -3.473 -10.183 1.00 94.44 110 GLY A O 1
ATOM 858 N N . TYR A 1 111 ? -3.028 -5.019 -8.790 1.00 97.38 111 TYR A N 1
ATOM 859 C CA . TYR A 1 111 ? -4.180 -5.092 -7.910 1.00 97.38 111 TYR A CA 1
ATOM 860 C C . TYR A 1 111 ? -3.754 -5.186 -6.446 1.00 97.38 111 TYR A C 1
ATOM 862 O O . TYR A 1 111 ? -2.632 -5.594 -6.134 1.00 97.38 111 TYR A O 1
ATOM 870 N N . ALA A 1 112 ? -4.677 -4.835 -5.558 1.00 98.00 112 ALA A N 1
ATOM 871 C CA . ALA A 1 112 ? -4.599 -5.123 -4.136 1.00 98.00 112 ALA A CA 1
ATOM 872 C C . ALA A 1 112 ? -5.760 -6.018 -3.713 1.00 98.00 112 ALA A C 1
ATOM 874 O O . ALA A 1 112 ? -6.859 -5.923 -4.256 1.00 98.00 112 ALA A O 1
ATOM 875 N N . ARG A 1 113 ? -5.518 -6.863 -2.716 1.00 97.81 113 ARG A N 1
ATOM 876 C CA . ARG A 1 113 ? -6.544 -7.574 -1.963 1.00 97.81 113 ARG A CA 1
ATOM 877 C C . ARG A 1 113 ? -6.527 -7.040 -0.545 1.00 97.81 113 ARG A C 1
ATOM 879 O O . ARG A 1 113 ? -5.494 -7.101 0.119 1.00 97.81 113 ARG A O 1
ATOM 886 N N . LEU A 1 114 ? -7.660 -6.526 -0.101 1.00 97.31 114 LEU A N 1
ATOM 887 C CA . LEU A 1 114 ? -7.884 -6.042 1.251 1.00 97.31 114 LEU A CA 1
ATOM 888 C C . LEU A 1 114 ? -8.750 -7.064 1.983 1.00 97.31 114 LEU A C 1
ATOM 890 O O . LEU A 1 114 ? -9.811 -7.450 1.495 1.00 97.31 114 LEU A O 1
ATOM 894 N N . CYS A 1 115 ? -8.311 -7.496 3.158 1.00 94.94 115 CYS A N 1
ATOM 895 C CA . CYS A 1 115 ? -9.083 -8.393 4.003 1.00 94.94 115 CYS A CA 1
ATOM 896 C C . CYS A 1 115 ? -9.149 -7.870 5.438 1.00 94.94 115 CYS A C 1
ATOM 898 O O . CYS A 1 115 ? -8.247 -7.184 5.923 1.00 94.94 115 CYS A O 1
ATOM 900 N N . ALA A 1 116 ? -10.240 -8.207 6.119 1.00 90.25 116 ALA A N 1
ATOM 901 C CA . ALA A 1 116 ? -10.360 -8.045 7.557 1.00 90.25 116 ALA A CA 1
ATOM 902 C C . ALA A 1 116 ? -10.708 -9.386 8.181 1.00 90.25 116 ALA A C 1
ATOM 904 O O . ALA A 1 116 ? -11.799 -9.912 7.957 1.00 90.25 116 ALA A O 1
ATOM 905 N N . GLN A 1 117 ? -9.793 -9.908 8.987 1.00 78.44 117 GLN A N 1
ATOM 906 C CA . GLN A 1 117 ? -9.987 -11.146 9.723 1.00 78.44 117 GLN A CA 1
ATOM 907 C C . GLN A 1 117 ? -9.583 -10.928 11.182 1.00 78.44 117 GLN A C 1
ATOM 909 O O . GLN A 1 117 ? -8.582 -10.276 11.469 1.00 78.44 117 GLN A O 1
ATOM 914 N N . ASP A 1 118 ? -10.398 -11.430 12.112 1.00 80.00 118 ASP A N 1
ATOM 915 C CA . ASP A 1 118 ? -10.134 -11.387 13.557 1.00 80.00 118 ASP A CA 1
ATOM 916 C C . ASP A 1 118 ? -9.809 -9.982 14.105 1.00 80.00 118 ASP A C 1
ATOM 918 O O . ASP A 1 118 ? -8.977 -9.803 14.994 1.00 80.00 118 ASP A O 1
ATOM 922 N N . GLY A 1 119 ? -10.474 -8.958 13.556 1.00 79.75 119 GLY A N 1
ATOM 923 C CA . GLY A 1 119 ? -10.301 -7.561 13.970 1.00 79.75 119 GLY A CA 1
ATOM 924 C C . GLY A 1 119 ? -9.010 -6.903 13.480 1.00 79.75 119 GLY A C 1
ATOM 925 O O . GLY A 1 119 ? -8.704 -5.796 13.916 1.00 79.75 119 GLY A O 1
ATOM 926 N N . LYS A 1 120 ? -8.265 -7.551 12.578 1.00 85.38 120 LYS A N 1
ATOM 927 C CA . LYS A 1 120 ? -7.074 -6.992 11.936 1.00 85.38 120 LYS A CA 1
ATOM 928 C C . LYS A 1 120 ? -7.303 -6.809 10.445 1.00 85.38 120 LYS A C 1
ATOM 930 O O . LYS A 1 120 ? -7.888 -7.672 9.792 1.00 85.38 120 LYS A O 1
ATOM 935 N N . ILE A 1 121 ? -6.816 -5.691 9.918 1.00 95.25 121 ILE A N 1
ATOM 936 C CA . ILE A 1 121 ? -6.809 -5.415 8.484 1.00 95.25 121 ILE A CA 1
ATOM 937 C C . ILE A 1 121 ? -5.464 -5.848 7.899 1.00 95.25 121 ILE A C 1
ATOM 939 O O . ILE A 1 121 ? -4.412 -5.508 8.446 1.00 95.25 121 ILE A O 1
ATOM 943 N N . ALA A 1 122 ? -5.499 -6.561 6.777 1.00 96.44 122 ALA A N 1
ATOM 944 C CA . ALA A 1 122 ? -4.319 -6.855 5.978 1.00 96.44 122 ALA A CA 1
ATOM 945 C C . ALA A 1 122 ? -4.551 -6.506 4.505 1.00 96.44 122 ALA A C 1
ATOM 947 O O . ALA A 1 122 ? -5.675 -6.554 3.997 1.00 96.44 122 ALA A O 1
ATOM 948 N N . VAL A 1 123 ? -3.470 -6.132 3.828 1.00 97.75 123 VAL A N 1
ATOM 949 C CA . VAL A 1 123 ? -3.448 -5.831 2.400 1.00 97.75 123 VAL A CA 1
ATOM 950 C C . VAL A 1 123 ? -2.315 -6.605 1.761 1.00 97.75 123 VAL A C 1
ATOM 952 O O . VAL A 1 123 ? -1.177 -6.495 2.194 1.00 97.75 123 VAL A O 1
ATOM 955 N N . SER A 1 124 ? -2.618 -7.326 0.691 1.00 97.88 124 SER A N 1
ATOM 956 C CA . SER A 1 124 ? -1.602 -7.832 -0.235 1.00 97.88 124 SER A CA 1
ATOM 957 C C . SER A 1 124 ? -1.748 -7.100 -1.556 1.00 97.88 124 SER A C 1
ATOM 959 O O . SER A 1 124 ? -2.862 -6.764 -1.961 1.00 97.88 124 SER A O 1
ATOM 961 N N . ALA A 1 125 ? -0.649 -6.828 -2.242 1.00 97.62 125 ALA A N 1
ATOM 962 C CA . ALA A 1 125 ? -0.702 -6.186 -3.540 1.00 97.62 125 ALA A CA 1
ATOM 963 C C . ALA A 1 125 ? 0.426 -6.648 -4.445 1.00 97.62 125 ALA A C 1
ATOM 965 O O . ALA A 1 125 ? 1.554 -6.884 -4.018 1.00 97.62 125 ALA A O 1
ATOM 966 N N . HIS A 1 126 ? 0.099 -6.745 -5.726 1.00 96.69 126 HIS A N 1
ATOM 967 C CA . HIS A 1 126 ? 1.020 -7.173 -6.759 1.00 96.69 126 HIS A CA 1
ATOM 968 C C . HIS A 1 126 ? 0.882 -6.237 -7.936 1.00 96.69 126 HIS A C 1
ATOM 970 O O . HIS A 1 126 ? -0.226 -5.964 -8.407 1.00 96.69 126 HIS A O 1
ATOM 976 N N . GLY A 1 127 ? 2.013 -5.782 -8.447 1.00 94.19 127 GLY A N 1
ATOM 977 C CA . GLY A 1 127 ? 1.989 -4.927 -9.602 1.00 94.19 127 GLY A CA 1
ATOM 978 C C . GLY A 1 127 ? 3.335 -4.746 -10.254 1.00 94.19 127 GLY A C 1
ATOM 979 O O . GLY A 1 127 ? 4.359 -5.334 -9.901 1.00 94.19 127 GLY A O 1
ATOM 980 N N . ARG A 1 128 ? 3.301 -3.921 -11.283 1.00 91.44 128 ARG A N 1
ATOM 981 C CA . ARG A 1 128 ? 4.453 -3.492 -12.044 1.00 91.44 128 ARG A CA 1
ATOM 982 C C . ARG A 1 128 ? 4.269 -2.037 -12.408 1.00 91.44 128 ARG A C 1
ATOM 984 O O . ARG A 1 128 ? 3.159 -1.507 -12.409 1.00 91.44 128 ARG A O 1
ATOM 991 N N . HIS A 1 129 ? 5.372 -1.372 -12.682 1.00 88.25 129 HIS A N 1
ATOM 992 C CA . HIS A 1 129 ? 5.315 -0.030 -13.216 1.00 88.25 129 HIS A CA 1
ATOM 993 C C . HIS A 1 129 ? 6.509 0.253 -14.112 1.00 88.25 129 HIS A C 1
ATOM 995 O O . HIS A 1 129 ? 7.600 -0.302 -13.949 1.00 88.25 129 HIS A O 1
ATOM 1001 N N . PHE A 1 130 ? 6.277 1.178 -15.031 1.00 84.19 130 PHE A N 1
ATOM 1002 C CA . PHE A 1 130 ? 7.309 1.864 -15.772 1.00 84.19 130 PHE A CA 1
ATOM 1003 C C . PHE A 1 130 ? 6.981 3.354 -15.763 1.00 84.19 130 PHE A C 1
ATOM 1005 O O . PHE A 1 130 ? 5.967 3.782 -16.315 1.00 84.19 130 PHE A O 1
ATOM 1012 N N . HIS A 1 131 ? 7.810 4.149 -15.092 1.00 80.94 131 HIS A N 1
ATOM 1013 C CA . HIS A 1 131 ? 7.538 5.572 -14.923 1.00 80.94 131 HIS A CA 1
ATOM 1014 C C . HIS A 1 131 ? 8.418 6.435 -15.803 1.00 80.94 131 HIS A C 1
ATOM 1016 O O . HIS A 1 131 ? 9.623 6.214 -15.919 1.00 80.94 131 HIS A O 1
ATOM 1022 N N . ILE A 1 132 ? 7.797 7.468 -16.358 1.00 73.38 132 ILE A N 1
ATOM 1023 C CA . ILE A 1 132 ? 8.462 8.599 -16.994 1.00 73.38 132 ILE A CA 1
ATOM 1024 C C . ILE A 1 132 ? 8.066 9.889 -16.265 1.00 73.38 132 ILE A C 1
ATOM 1026 O O . ILE A 1 132 ? 7.016 9.926 -15.613 1.00 73.38 132 ILE A O 1
ATOM 1030 N N . PRO A 1 133 ? 8.867 10.962 -16.374 1.00 75.81 133 PRO A N 1
ATOM 1031 C CA . PRO A 1 133 ? 8.432 12.283 -15.942 1.00 75.81 133 PRO A CA 1
ATOM 1032 C C . PRO A 1 133 ? 7.121 12.677 -16.636 1.00 75.81 133 PRO A C 1
ATOM 1034 O O . PRO A 1 133 ? 7.015 12.613 -17.862 1.00 75.81 133 PRO A O 1
ATOM 1037 N N . GLY A 1 134 ? 6.119 13.069 -15.850 1.00 67.50 134 GLY A N 1
ATOM 1038 C CA . GLY A 1 134 ? 4.826 13.516 -16.360 1.00 67.50 134 GLY A CA 1
ATOM 1039 C C . GLY A 1 134 ? 4.893 14.915 -16.996 1.00 67.50 134 GLY A C 1
ATOM 1040 O O . GLY A 1 134 ? 5.727 15.735 -16.603 1.00 67.50 134 GLY A O 1
ATOM 1041 N N . PRO A 1 135 ? 3.989 15.237 -17.942 1.00 64.19 135 PRO A N 1
ATOM 1042 C CA . PRO A 1 135 ? 3.992 16.516 -18.665 1.00 64.19 135 PRO A CA 1
ATOM 1043 C C . PRO A 1 135 ? 3.737 17.743 -17.773 1.00 64.19 135 PRO A C 1
ATOM 1045 O O . PRO A 1 135 ? 4.105 18.854 -18.142 1.00 64.19 135 PRO A O 1
ATOM 1048 N N . THR A 1 136 ? 3.132 17.557 -16.599 1.00 66.50 136 THR A N 1
ATOM 1049 C CA . THR A 1 136 ? 2.813 18.622 -15.630 1.00 66.50 136 THR A CA 1
ATOM 1050 C C . THR A 1 136 ? 3.635 18.513 -14.340 1.00 66.50 136 THR A C 1
ATOM 1052 O O . THR A 1 136 ? 3.262 19.094 -13.323 1.00 66.50 136 THR A O 1
ATOM 1055 N N . GLY A 1 137 ? 4.733 17.749 -14.359 1.00 65.50 137 GLY A N 1
ATOM 1056 C CA . GLY A 1 137 ? 5.426 17.293 -13.152 1.00 65.50 137 GLY A CA 1
ATOM 1057 C C . GLY A 1 137 ? 4.799 16.022 -12.560 1.00 65.50 137 GLY A C 1
ATOM 1058 O O . GLY A 1 137 ? 3.668 15.664 -12.887 1.00 65.50 137 GLY A O 1
ATOM 1059 N N . GLY A 1 138 ? 5.557 15.314 -11.715 1.00 72.69 138 GLY A N 1
ATOM 1060 C CA . GLY A 1 138 ? 5.168 14.012 -11.153 1.00 72.69 138 GLY A CA 1
ATOM 1061 C C . GLY A 1 138 ? 5.515 12.817 -12.051 1.00 72.69 138 GLY A C 1
ATOM 1062 O O . GLY A 1 138 ? 6.314 12.936 -12.983 1.00 72.69 138 GLY A O 1
ATOM 1063 N N . LEU A 1 139 ? 4.929 11.655 -11.750 1.00 76.50 139 LEU A N 1
ATOM 1064 C CA . LEU A 1 139 ? 5.156 10.393 -12.462 1.00 76.50 139 LEU A CA 1
ATOM 1065 C C . LEU A 1 139 ? 3.986 10.093 -13.406 1.00 76.50 139 LEU A C 1
ATOM 1067 O O . LEU A 1 139 ? 2.824 10.230 -13.028 1.00 76.50 139 LEU A O 1
ATOM 1071 N N . ALA A 1 140 ? 4.291 9.648 -14.621 1.00 72.25 140 ALA A N 1
ATOM 1072 C CA . ALA A 1 140 ? 3.319 9.124 -15.575 1.00 72.25 140 ALA A CA 1
ATOM 1073 C C . ALA A 1 140 ? 3.704 7.700 -15.991 1.00 72.25 140 ALA A C 1
ATOM 1075 O O . ALA A 1 140 ? 4.890 7.358 -15.998 1.00 72.25 140 ALA A O 1
ATOM 1076 N N . ASN A 1 141 ? 2.719 6.871 -16.357 1.00 68.94 141 ASN A N 1
ATOM 1077 C CA . ASN A 1 141 ? 3.019 5.588 -16.990 1.00 68.94 141 ASN A CA 1
ATOM 1078 C C . ASN A 1 141 ? 3.575 5.845 -18.400 1.00 68.94 141 ASN A C 1
ATOM 1080 O O . ASN A 1 141 ? 2.942 6.529 -19.204 1.00 68.94 141 ASN A O 1
ATOM 1084 N N . GLY A 1 142 ? 4.774 5.336 -18.681 1.00 63.31 142 GLY A N 1
ATOM 1085 C CA . GLY A 1 142 ? 5.477 5.598 -19.939 1.00 63.31 142 GLY A CA 1
ATOM 1086 C C . GLY A 1 142 ? 5.091 4.701 -21.112 1.00 63.31 142 GLY A C 1
ATOM 1087 O O . GLY A 1 142 ? 5.634 4.891 -22.199 1.00 63.31 142 GLY A O 1
ATOM 1088 N N . GLY A 1 143 ? 4.202 3.722 -20.906 1.00 63.31 143 GLY A N 1
ATOM 1089 C CA . GLY A 1 143 ? 4.080 2.579 -21.817 1.00 63.31 143 GLY A CA 1
ATOM 1090 C C . GLY A 1 143 ? 5.347 1.714 -21.783 1.00 63.31 143 GLY A C 1
ATOM 1091 O O . GLY A 1 143 ? 6.368 2.126 -21.238 1.00 63.31 143 GLY A O 1
ATOM 1092 N N . GLU A 1 144 ? 5.307 0.492 -22.317 1.00 60.38 144 GLU A N 1
ATOM 1093 C CA . GLU A 1 144 ? 6.492 -0.380 -22.329 1.00 60.38 144 GLU A CA 1
ATOM 1094 C C . GLU A 1 144 ? 7.566 0.183 -23.287 1.00 60.38 144 GLU A C 1
ATOM 1096 O O . GLU A 1 144 ? 7.360 0.174 -24.505 1.00 60.38 144 GLU A O 1
ATOM 1101 N N . PRO A 1 145 ? 8.724 0.682 -22.807 1.00 60.12 145 PRO A N 1
ATOM 1102 C CA . PRO A 1 145 ? 9.805 1.082 -23.699 1.00 60.12 145 PRO A CA 1
ATOM 1103 C C . PRO A 1 145 ? 10.533 -0.148 -24.265 1.00 60.12 145 PRO A C 1
ATOM 1105 O O . PRO A 1 145 ? 10.553 -1.214 -23.645 1.00 60.12 145 PRO A O 1
ATOM 1108 N N . PRO A 1 146 ? 11.286 0.014 -25.365 1.00 58.78 146 PRO A N 1
ATOM 1109 C CA . PRO A 1 146 ? 12.158 -1.042 -25.879 1.00 58.78 146 PRO A CA 1
ATOM 1110 C C . PRO A 1 146 ? 13.296 -1.435 -24.911 1.00 58.78 146 PRO A C 1
ATOM 1112 O O . PRO A 1 146 ? 13.830 -2.533 -25.027 1.00 58.78 146 PRO A O 1
ATOM 1115 N N . ASN A 1 147 ? 13.649 -0.578 -23.938 1.00 59.22 147 ASN A N 1
ATOM 1116 C CA . ASN A 1 147 ? 14.668 -0.836 -22.912 1.00 59.22 147 ASN A CA 1
ATOM 1117 C C . ASN A 1 147 ? 14.074 -0.688 -21.499 1.00 59.22 147 ASN A C 1
ATOM 1119 O O . ASN A 1 147 ? 14.011 0.406 -20.944 1.00 59.22 147 ASN A O 1
ATOM 1123 N N . LEU A 1 148 ? 13.658 -1.808 -20.906 1.00 58.53 148 LEU A N 1
ATOM 1124 C CA . LEU A 1 148 ? 12.948 -1.905 -19.617 1.00 58.53 148 LEU A CA 1
ATOM 1125 C C . LEU A 1 148 ? 13.835 -1.702 -18.369 1.00 58.53 148 LEU A C 1
ATOM 1127 O O . LEU A 1 148 ? 13.519 -2.217 -17.297 1.00 58.53 148 LEU A O 1
ATOM 1131 N N . THR A 1 149 ? 14.965 -1.000 -18.472 1.00 61.06 149 THR A N 1
ATOM 1132 C CA . THR A 1 149 ? 15.963 -0.929 -17.385 1.00 61.06 149 THR A CA 1
ATOM 1133 C C . THR A 1 149 ? 15.482 -0.176 -16.143 1.00 61.06 149 THR A C 1
ATOM 1135 O O . THR A 1 149 ? 16.004 -0.426 -15.061 1.00 61.06 149 THR A O 1
ATOM 1138 N N . SER A 1 150 ? 14.477 0.695 -16.268 1.00 67.69 150 SER A N 1
ATOM 1139 C CA . SER A 1 150 ? 13.855 1.412 -15.143 1.00 67.69 150 SER A CA 1
ATOM 1140 C C . SER A 1 150 ? 12.475 0.878 -14.744 1.00 67.69 150 SER A C 1
ATOM 1142 O O . SER A 1 150 ? 11.853 1.425 -13.838 1.00 67.69 150 SER A O 1
ATOM 1144 N N . GLY A 1 151 ? 11.987 -0.179 -15.398 1.00 82.75 151 GLY A N 1
ATOM 1145 C CA . GLY A 1 151 ? 10.734 -0.823 -15.019 1.00 82.75 151 GLY A CA 1
ATOM 1146 C C . GLY A 1 151 ? 10.936 -1.795 -13.862 1.00 82.75 151 GLY A C 1
ATOM 1147 O O . GLY A 1 151 ? 11.890 -2.580 -13.857 1.00 82.75 151 GLY A O 1
ATOM 1148 N N . LEU A 1 152 ? 9.978 -1.837 -12.941 1.00 89.81 152 LEU A N 1
ATOM 1149 C CA . LEU A 1 152 ? 10.005 -2.745 -11.796 1.00 89.81 152 LEU A CA 1
ATOM 1150 C C . LEU A 1 152 ? 8.716 -3.560 -11.700 1.00 89.81 152 LEU A C 1
ATOM 1152 O O . LEU A 1 152 ? 7.632 -3.065 -12.003 1.00 89.81 152 LEU A O 1
ATOM 1156 N N . ASN A 1 153 ? 8.844 -4.805 -11.243 1.00 93.38 153 ASN A N 1
ATOM 1157 C CA . ASN A 1 153 ? 7.749 -5.515 -10.587 1.00 93.38 153 ASN A CA 1
ATOM 1158 C C . ASN A 1 153 ? 7.890 -5.341 -9.073 1.00 93.38 153 ASN A C 1
ATOM 1160 O O . ASN A 1 153 ? 9.007 -5.171 -8.576 1.00 93.38 153 ASN A O 1
ATOM 1164 N N . TRP A 1 154 ? 6.773 -5.359 -8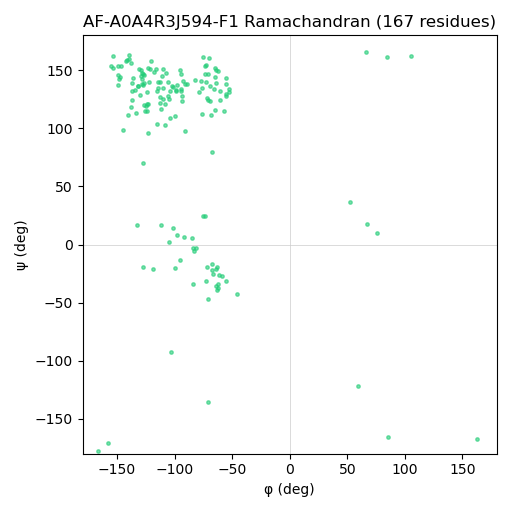.364 1.00 94.94 154 TRP A N 1
ATOM 1165 C CA . TRP A 1 154 ? 6.736 -5.212 -6.920 1.00 94.94 154 TRP A CA 1
ATOM 1166 C C . TRP A 1 154 ? 5.579 -6.006 -6.332 1.00 94.94 154 TRP A C 1
ATOM 1168 O O . TRP A 1 154 ? 4.494 -6.051 -6.909 1.00 94.94 154 TRP A O 1
ATOM 1178 N N . HIS A 1 155 ? 5.826 -6.605 -5.174 1.00 96.19 155 HIS A N 1
ATOM 1179 C CA . HIS A 1 155 ? 4.837 -7.276 -4.345 1.00 96.19 155 HIS A CA 1
ATOM 1180 C C . HIS A 1 155 ? 4.940 -6.712 -2.941 1.00 96.19 155 HIS A C 1
ATOM 1182 O O . HIS A 1 155 ? 6.041 -6.372 -2.496 1.00 96.19 155 HIS A O 1
ATOM 1188 N N . PHE A 1 156 ? 3.817 -6.636 -2.244 1.00 96.00 156 PHE A N 1
ATOM 1189 C CA . PHE A 1 156 ? 3.861 -6.319 -0.836 1.00 96.00 156 PHE A CA 1
ATOM 1190 C C . PHE A 1 156 ? 2.732 -6.967 -0.050 1.00 96.00 156 PHE A C 1
ATOM 1192 O O . PHE A 1 156 ? 1.619 -7.105 -0.558 1.00 96.00 156 PHE A O 1
ATOM 1199 N N . ASP A 1 157 ? 3.049 -7.334 1.185 1.00 97.44 157 ASP A N 1
ATOM 1200 C CA . ASP A 1 157 ? 2.131 -7.896 2.166 1.00 97.44 157 ASP A CA 1
ATOM 1201 C C . ASP A 1 157 ? 2.207 -7.039 3.429 1.00 97.44 157 ASP A C 1
ATOM 1203 O O . ASP A 1 157 ? 3.267 -6.870 4.036 1.00 97.44 157 ASP A O 1
ATOM 1207 N N . ALA A 1 158 ? 1.074 -6.456 3.798 1.00 97.56 158 ALA A N 1
ATOM 1208 C CA . ALA A 1 158 ? 0.982 -5.447 4.829 1.00 97.56 158 ALA A CA 1
ATOM 1209 C C . ALA A 1 158 ? -0.077 -5.811 5.862 1.00 97.56 158 ALA A C 1
ATOM 1211 O O . ALA A 1 158 ? -1.190 -6.218 5.529 1.00 97.56 158 ALA A O 1
ATOM 1212 N N . GLU A 1 159 ? 0.249 -5.597 7.130 1.00 97.19 159 GLU A N 1
ATOM 1213 C CA . GLU A 1 159 ? -0.668 -5.829 8.237 1.00 97.19 159 GLU A CA 1
ATOM 1214 C C . GLU A 1 159 ? -0.795 -4.589 9.113 1.00 97.19 159 GLU A C 1
ATOM 1216 O O . GLU A 1 159 ? 0.200 -3.943 9.459 1.00 97.19 159 GLU A O 1
ATOM 1221 N N . GLN A 1 160 ? -2.021 -4.303 9.545 1.00 96.69 160 GLN A N 1
ATOM 1222 C CA . GLN A 1 160 ? -2.322 -3.205 10.454 1.00 96.69 160 GLN A CA 1
ATOM 1223 C C . GLN A 1 160 ? -1.501 -3.281 11.745 1.00 96.69 160 GLN A C 1
ATOM 1225 O O . GLN A 1 160 ? -1.354 -4.345 12.361 1.00 96.69 160 GLN A O 1
ATOM 1230 N N . ARG A 1 161 ? -1.011 -2.122 12.190 1.00 96.19 161 ARG A N 1
ATOM 1231 C CA . ARG A 1 161 ? -0.403 -1.918 13.508 1.00 96.19 161 ARG A CA 1
ATOM 1232 C C . ARG A 1 161 ? -1.050 -0.726 14.190 1.00 96.19 161 ARG A C 1
ATOM 1234 O O . ARG A 1 161 ? -1.418 0.236 13.526 1.00 96.19 161 ARG A O 1
ATOM 1241 N N . ALA A 1 162 ? -1.137 -0.800 15.517 1.00 95.38 162 ALA A N 1
ATOM 1242 C CA . ALA A 1 162 ? -1.704 0.268 16.328 1.00 95.38 162 ALA A CA 1
ATOM 1243 C C . ALA A 1 162 ? -1.023 1.602 16.007 1.00 95.38 162 ALA A C 1
ATOM 1245 O O . ALA A 1 162 ? 0.210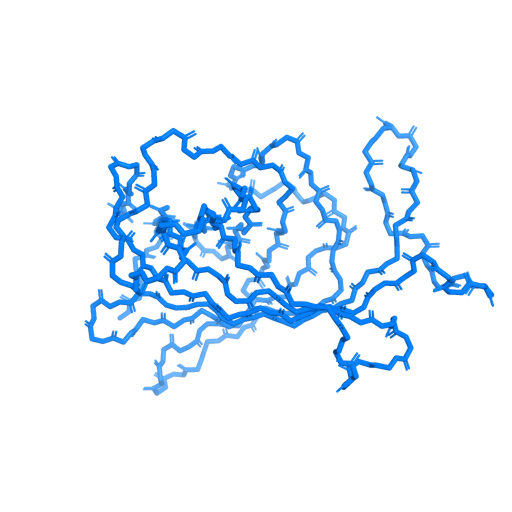 1.682 15.983 1.00 95.38 162 ALA A O 1
ATOM 1246 N N . TRP A 1 163 ? -1.827 2.637 15.772 1.00 96.69 163 TRP A N 1
ATOM 1247 C CA . TRP A 1 163 ? -1.327 3.943 15.366 1.00 96.69 163 TRP A CA 1
ATOM 1248 C C . TRP A 1 163 ? -2.228 5.069 15.868 1.00 96.69 163 TRP A C 1
ATOM 1250 O O . TRP A 1 163 ? -3.449 5.004 15.798 1.00 96.69 163 TRP A O 1
ATOM 1260 N N . SER A 1 164 ? -1.627 6.151 16.363 1.00 94.88 164 SER A N 1
ATOM 1261 C CA . SER A 1 164 ? -2.383 7.288 16.906 1.00 94.88 164 SER A CA 1
ATOM 1262 C C . SER A 1 164 ? -3.182 8.062 15.851 1.00 94.88 164 SER A C 1
ATOM 1264 O O . SER A 1 164 ? -4.048 8.851 16.213 1.00 94.88 164 SER A O 1
ATOM 1266 N N . GLY A 1 165 ? -2.866 7.880 14.565 1.00 92.81 165 GLY A N 1
ATOM 1267 C CA . GLY A 1 165 ? -3.576 8.491 13.439 1.00 92.81 165 GLY A CA 1
ATOM 1268 C C . GLY A 1 165 ? -4.708 7.634 12.864 1.00 92.81 165 GLY A C 1
ATOM 1269 O O . GLY A 1 165 ? -5.252 7.992 11.818 1.00 92.81 165 GLY A O 1
ATOM 1270 N N . GLU A 1 166 ? -5.044 6.501 13.493 1.00 93.81 166 GLU A N 1
ATOM 1271 C CA . GLU A 1 166 ? -6.101 5.616 13.003 1.00 93.81 166 GLU A CA 1
ATOM 1272 C C . GLU A 1 166 ? -7.475 6.289 13.033 1.00 93.81 166 GLU A C 1
ATOM 1274 O O . GLU A 1 166 ? -7.847 6.965 13.993 1.00 93.81 166 GLU A O 1
ATOM 1279 N N . THR A 1 167 ? -8.261 6.072 11.979 1.00 93.81 167 THR A N 1
ATOM 1280 C CA . THR A 1 167 ? -9.654 6.529 11.910 1.00 93.81 167 THR A CA 1
ATOM 1281 C C . THR A 1 167 ? -10.543 5.437 11.335 1.00 93.81 167 THR A C 1
ATOM 1283 O O . THR A 1 167 ? -10.141 4.734 10.411 1.00 93.81 167 THR A O 1
ATOM 1286 N N . PHE A 1 168 ? -11.763 5.332 11.860 1.00 91.81 168 PHE A N 1
ATOM 1287 C CA . PHE A 1 168 ? -12.812 4.423 11.401 1.00 91.81 168 PHE A CA 1
ATOM 1288 C C . PHE A 1 168 ? -14.127 5.201 11.418 1.00 91.81 168 PHE A C 1
ATOM 1290 O O . PHE A 1 168 ? -14.514 5.695 12.476 1.00 91.81 168 PHE A O 1
ATOM 1297 N N . ASN A 1 169 ? -14.768 5.362 10.257 1.00 83.81 169 ASN A N 1
ATOM 1298 C CA . ASN A 1 169 ? -16.021 6.109 10.104 1.00 83.81 169 ASN A CA 1
ATOM 1299 C C . ASN A 1 169 ? -17.040 5.342 9.255 1.00 83.81 169 ASN A C 1
ATOM 1301 O O . ASN A 1 169 ? -16.623 4.562 8.362 1.00 83.81 169 ASN A O 1
#

Organism: NCBI:txid745311

Secondary structure (DSSP, 8-state):
---SEEEEEEEEEEEEEETT-TT---EEEEEEEEEEEETTEEEEEEEEEPPHHHHH-TTPPPPTT----EEEEEEEEEE-TTT--EEEEEPSS----SS---SEE---EEEEEEEEETTEEEEEEEEEE-EEE-TTSSEEE----S--TT-EEEEEEEEEE--TT-EE-

pLDDT: mean 88.7, std 10.55, range [58.53, 98.19]